Protein AF-A0A968VZD2-F1 (afdb_monomer_lite)

Foldseek 3Di:
DPPVVVVVVVVVVVVVVVVVPPAQKDKDKDAADQDKDADDPAFFDPPFKFKDWPRHTDPQWDADRLRNIIGGHPVRGRTMMMMMTGGDPDHPPDDDDDPDPPPPPPPDDD

Radius of gyration: 23.44 Å; chains: 1; bounding box: 66×27×69 Å

Sequence (110 aa):
MNRFFLGLIILGIGYSLQAQNINNYVEKHFTASADSVALDSLSIVPGSEIVMVDGVITNAYIIDYKNAKITMDSTLSGKTIYIAYRAYTIDIQKAYYHGGRARKGIFNRA

Secondary structure (DSSP, 8-state):
-HHHHHHHHHHHHHHHTSGGGG--EEEEEEEPPSSPEE--SSPBPTT--EEEETTEE---EEEETTTTEEEE-GGGTTSEEEEEEEBPSS-TTS----------------

Structure (mmCIF, N/CA/C/O backbone):
data_AF-A0A968VZD2-F1
#
_entry.id   AF-A0A968VZD2-F1
#
loop_
_atom_site.group_PDB
_atom_site.id
_atom_site.type_symbol
_atom_site.label_atom_id
_atom_site.label_alt_id
_atom_site.label_comp_id
_atom_site.label_asym_id
_atom_site.label_entity_id
_atom_site.label_seq_id
_atom_site.pdbx_PDB_ins_code
_atom_site.Cartn_x
_atom_site.Cartn_y
_atom_site.Cartn_z
_atom_site.occupancy
_atom_site.B_iso_or_equiv
_atom_site.auth_seq_id
_atom_site.auth_comp_id
_atom_site.auth_asym_id
_atom_site.auth_atom_id
_atom_site.pdbx_PDB_model_num
ATOM 1 N N . MET A 1 1 ? 50.010 14.726 7.855 1.00 59.22 1 MET A N 1
ATOM 2 C CA . MET A 1 1 ? 49.200 13.518 7.580 1.00 59.22 1 MET A CA 1
ATOM 3 C C . MET A 1 1 ? 47.678 13.757 7.608 1.00 59.22 1 MET A C 1
ATOM 5 O O . MET A 1 1 ? 46.966 12.994 6.981 1.00 59.22 1 MET A O 1
ATOM 9 N N . ASN A 1 2 ? 47.154 14.839 8.213 1.00 66.50 2 ASN A N 1
ATOM 10 C CA . ASN A 1 2 ? 45.694 15.035 8.363 1.00 66.50 2 ASN A CA 1
ATOM 11 C C . ASN A 1 2 ? 44.932 15.561 7.129 1.00 66.50 2 ASN A C 1
ATOM 13 O O . ASN A 1 2 ? 43.738 15.319 7.007 1.00 66.50 2 ASN A O 1
ATOM 17 N N . ARG A 1 3 ? 45.579 16.281 6.202 1.00 72.38 3 ARG A N 1
ATOM 18 C CA . ARG A 1 3 ? 44.869 16.938 5.082 1.00 72.38 3 ARG A CA 1
ATOM 19 C C . ARG A 1 3 ? 44.485 15.984 3.947 1.00 72.38 3 ARG A C 1
ATOM 21 O O . ARG A 1 3 ? 43.471 16.190 3.296 1.00 72.38 3 ARG A O 1
ATOM 28 N N . PHE A 1 4 ? 45.265 14.921 3.754 1.00 77.50 4 PHE A N 1
ATOM 29 C CA . PHE A 1 4 ? 45.003 13.902 2.736 1.00 77.50 4 PHE A CA 1
ATOM 30 C C . PHE A 1 4 ? 43.825 13.000 3.129 1.00 77.50 4 PHE A C 1
ATOM 32 O O . PHE A 1 4 ? 42.940 12.742 2.320 1.00 77.50 4 PHE A O 1
ATOM 39 N N . PHE A 1 5 ? 43.757 12.610 4.408 1.00 78.50 5 PHE A N 1
ATOM 40 C CA . PHE A 1 5 ? 42.628 11.857 4.958 1.00 78.50 5 PHE A CA 1
ATOM 41 C C . PH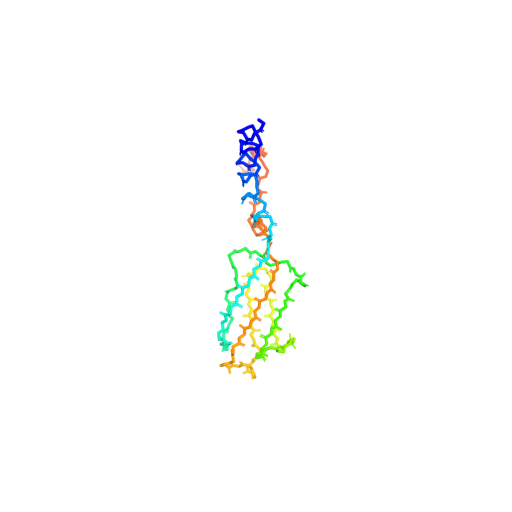E A 1 5 ? 41.309 12.632 4.882 1.00 78.50 5 PHE A C 1
ATOM 43 O O . PHE A 1 5 ? 40.287 12.052 4.530 1.00 78.50 5 PHE A O 1
ATOM 50 N N . LEU A 1 6 ? 41.329 13.947 5.131 1.00 78.75 6 LEU A N 1
ATOM 51 C CA . LEU A 1 6 ? 40.142 14.796 4.974 1.00 78.75 6 LEU A CA 1
ATOM 52 C C . LEU A 1 6 ? 39.626 14.814 3.527 1.00 78.75 6 LEU A C 1
ATOM 54 O O . LEU A 1 6 ? 38.420 14.718 3.316 1.00 78.75 6 LEU A O 1
ATOM 58 N N . GLY A 1 7 ? 40.519 14.866 2.534 1.00 81.38 7 GLY A N 1
ATOM 59 C CA . GLY A 1 7 ? 40.130 14.786 1.121 1.00 81.38 7 GLY A CA 1
ATOM 60 C C . GLY A 1 7 ? 39.478 13.449 0.756 1.00 81.38 7 GLY A C 1
ATOM 61 O O . GLY A 1 7 ? 38.483 13.421 0.037 1.00 81.38 7 GLY A O 1
ATOM 62 N N . LEU A 1 8 ? 39.990 12.348 1.310 1.00 80.62 8 LEU A N 1
ATOM 63 C CA . LEU A 1 8 ? 39.475 10.995 1.076 1.00 80.62 8 LEU A CA 1
ATOM 64 C C . LEU A 1 8 ? 38.081 10.793 1.698 1.00 80.62 8 LEU A C 1
ATOM 66 O O . LEU A 1 8 ? 37.206 10.190 1.079 1.00 80.62 8 LEU A O 1
ATOM 70 N N . ILE A 1 9 ? 37.847 11.370 2.881 1.00 81.75 9 ILE A N 1
ATOM 71 C CA . ILE A 1 9 ? 36.536 11.363 3.547 1.00 81.75 9 ILE A CA 1
ATOM 72 C C . ILE A 1 9 ? 35.508 12.167 2.739 1.00 81.75 9 ILE A C 1
ATOM 74 O O . ILE A 1 9 ? 34.400 11.686 2.511 1.00 81.75 9 ILE A O 1
ATOM 78 N N . ILE A 1 10 ? 35.873 13.358 2.253 1.00 81.44 10 ILE A N 1
ATOM 79 C CA . ILE A 1 10 ? 34.972 14.203 1.450 1.00 81.44 10 ILE A CA 1
ATOM 80 C C . ILE A 1 10 ? 34.599 13.513 0.129 1.00 81.44 10 ILE A C 1
ATOM 82 O O . ILE A 1 10 ? 33.438 13.554 -0.277 1.00 81.44 10 ILE A O 1
ATOM 86 N N . LEU A 1 11 ? 35.550 12.824 -0.512 1.00 78.75 11 LEU A N 1
ATOM 87 C CA . LEU A 1 11 ? 35.293 12.065 -1.737 1.00 78.75 11 LEU A CA 1
ATOM 88 C C . LEU A 1 11 ? 34.335 10.884 -1.493 1.00 78.75 11 LEU A C 1
ATOM 90 O O . LEU A 1 11 ? 33.446 10.637 -2.304 1.00 78.75 11 LEU A O 1
ATOM 94 N N . GLY A 1 12 ? 34.481 10.180 -0.365 1.00 75.19 12 GLY A N 1
ATOM 95 C CA . GLY A 1 12 ? 33.625 9.046 -0.002 1.00 75.19 12 GLY A CA 1
ATOM 96 C C . GLY A 1 12 ? 32.165 9.430 0.263 1.00 75.19 12 GLY A C 1
ATOM 97 O O . GLY A 1 12 ? 31.262 8.686 -0.112 1.00 75.19 12 GLY A O 1
ATOM 98 N N . ILE A 1 13 ? 31.913 10.611 0.839 1.00 77.31 13 ILE A N 1
ATOM 99 C CA . ILE A 1 13 ? 30.552 11.086 1.154 1.00 77.31 13 ILE A CA 1
ATOM 100 C C . ILE A 1 13 ? 29.712 11.308 -0.119 1.00 77.31 13 ILE A C 1
ATOM 102 O O . ILE A 1 13 ? 28.510 11.049 -0.107 1.00 77.31 13 ILE A O 1
ATOM 106 N N . GLY A 1 14 ? 30.329 11.725 -1.231 1.00 71.06 14 GLY A N 1
ATOM 107 C CA . GLY A 1 14 ? 29.620 11.971 -2.494 1.00 71.06 14 GLY A CA 1
ATOM 108 C C . GLY A 1 14 ? 29.019 10.712 -3.137 1.00 71.06 14 GLY A C 1
ATOM 109 O O . GLY A 1 14 ? 27.948 10.786 -3.739 1.00 71.06 14 GLY A O 1
ATOM 110 N N . TYR A 1 15 ? 29.657 9.547 -2.971 1.00 68.06 15 TYR A N 1
ATOM 111 C CA . TYR A 1 15 ? 29.169 8.276 -3.530 1.00 68.06 15 TYR A CA 1
ATOM 112 C C . TYR A 1 15 ? 27.999 7.683 -2.733 1.00 68.06 15 TYR A C 1
ATOM 114 O O . TYR A 1 15 ? 27.119 7.042 -3.309 1.00 68.06 15 TYR A O 1
ATOM 122 N N . SER A 1 16 ? 27.936 7.940 -1.426 1.00 64.38 16 SER A N 1
ATOM 123 C CA . SER A 1 16 ? 26.888 7.419 -0.538 1.00 64.38 16 SER A CA 1
ATOM 124 C C . SER A 1 16 ? 25.494 7.989 -0.832 1.00 64.38 16 SER A C 1
ATOM 126 O O . SER A 1 16 ? 24.491 7.367 -0.489 1.00 64.38 16 SER A O 1
ATOM 128 N N . LEU A 1 17 ? 25.407 9.159 -1.477 1.00 61.78 17 LEU A N 1
ATOM 129 C CA . LEU A 1 17 ? 24.131 9.833 -1.756 1.00 61.78 17 LEU A CA 1
ATOM 130 C C . LEU A 1 17 ? 23.302 9.128 -2.843 1.00 61.78 17 LEU A C 1
ATOM 132 O O . LEU A 1 17 ? 22.078 9.203 -2.820 1.00 61.78 17 LEU A O 1
ATOM 136 N N . GLN A 1 18 ? 23.944 8.407 -3.766 1.00 64.94 18 GLN A N 1
ATOM 137 C CA . GLN A 1 18 ? 23.261 7.733 -4.881 1.00 64.94 18 GLN A CA 1
ATOM 138 C C . GLN A 1 18 ? 22.679 6.360 -4.495 1.00 64.94 18 GLN A C 1
ATOM 140 O O . GLN A 1 18 ? 21.785 5.855 -5.170 1.00 64.94 18 GLN A O 1
ATOM 145 N N . ALA A 1 19 ? 23.133 5.758 -3.390 1.00 60.56 19 ALA A N 1
ATOM 146 C CA . ALA A 1 19 ? 22.678 4.435 -2.951 1.00 60.56 19 ALA A CA 1
ATOM 147 C C . ALA A 1 19 ? 21.244 4.429 -2.383 1.00 60.56 19 ALA A C 1
ATOM 149 O O . ALA A 1 19 ? 20.603 3.379 -2.349 1.00 60.56 19 ALA A O 1
ATOM 150 N N . GLN A 1 20 ? 20.712 5.586 -1.970 1.00 59.47 20 GLN A N 1
ATOM 151 C CA . GLN A 1 20 ? 19.359 5.684 -1.403 1.00 59.47 20 GLN A CA 1
ATOM 152 C C . GLN A 1 20 ? 18.247 5.495 -2.450 1.00 59.47 20 GLN A C 1
ATOM 154 O O . GLN A 1 20 ? 17.107 5.228 -2.088 1.00 59.47 20 GLN A O 1
ATOM 159 N N . ASN A 1 21 ? 18.573 5.579 -3.744 1.00 58.47 21 ASN A N 1
ATOM 160 C CA . ASN A 1 21 ? 17.593 5.576 -4.835 1.00 58.47 21 ASN A CA 1
ATOM 161 C C . ASN A 1 21 ? 17.326 4.179 -5.440 1.00 58.47 21 ASN A C 1
ATOM 163 O O . ASN A 1 21 ? 16.665 4.060 -6.464 1.00 58.47 21 ASN A O 1
ATOM 167 N N . ILE A 1 22 ? 17.872 3.115 -4.836 1.00 64.62 22 ILE A N 1
ATOM 168 C CA . ILE A 1 22 ? 17.691 1.717 -5.285 1.00 64.62 22 ILE A CA 1
ATOM 169 C C . ILE A 1 22 ? 16.546 1.030 -4.515 1.00 64.62 22 ILE A C 1
ATOM 171 O O . ILE A 1 22 ? 16.116 -0.073 -4.858 1.00 64.62 22 ILE A O 1
ATOM 175 N N . ASN A 1 23 ? 16.033 1.661 -3.455 1.00 71.00 23 ASN A N 1
ATOM 176 C CA . ASN A 1 23 ? 14.968 1.076 -2.657 1.00 71.00 23 ASN A CA 1
ATOM 177 C C . ASN A 1 23 ? 13.598 1.397 -3.264 1.00 71.00 23 ASN A C 1
ATOM 179 O O . ASN A 1 23 ? 13.065 2.482 -3.064 1.00 71.00 23 ASN A O 1
ATOM 183 N N . ASN A 1 24 ? 12.995 0.429 -3.952 1.00 83.88 24 ASN A N 1
ATOM 184 C CA . ASN A 1 24 ? 11.642 0.555 -4.505 1.00 83.88 24 ASN A CA 1
ATOM 185 C C . ASN A 1 24 ? 10.532 0.426 -3.444 1.00 83.88 24 ASN A C 1
ATOM 187 O O . ASN A 1 24 ? 9.433 -0.039 -3.745 1.00 83.88 24 ASN A O 1
ATOM 191 N N . TYR A 1 25 ? 10.837 0.738 -2.192 1.00 89.06 25 TYR A N 1
ATOM 192 C CA . TYR A 1 25 ? 9.911 0.632 -1.080 1.00 89.06 25 TYR A CA 1
ATOM 193 C C . TYR A 1 25 ? 9.151 1.944 -0.914 1.00 89.06 25 TYR A C 1
ATOM 195 O O . TYR A 1 25 ? 9.752 3.018 -0.875 1.00 89.06 25 TYR A O 1
ATOM 203 N N . VAL A 1 26 ? 7.830 1.841 -0.828 1.00 89.94 26 VAL A N 1
ATOM 204 C CA . VAL A 1 26 ? 6.914 2.975 -0.744 1.00 89.94 26 VAL A CA 1
ATOM 205 C C . VAL A 1 26 ? 6.037 2.806 0.486 1.00 89.94 26 VAL A C 1
ATOM 207 O O . VAL A 1 26 ? 5.517 1.721 0.734 1.00 89.94 26 VAL A O 1
ATOM 210 N N . GLU A 1 27 ? 5.844 3.895 1.225 1.00 92.19 27 GLU A N 1
ATOM 211 C CA . GLU A 1 27 ? 4.946 3.963 2.376 1.00 92.19 27 GLU A CA 1
ATOM 212 C C . GLU A 1 27 ? 3.897 5.045 2.156 1.00 92.19 27 GLU A C 1
ATOM 214 O O . GLU A 1 27 ? 4.204 6.137 1.666 1.00 92.19 27 GLU A O 1
ATOM 219 N N . L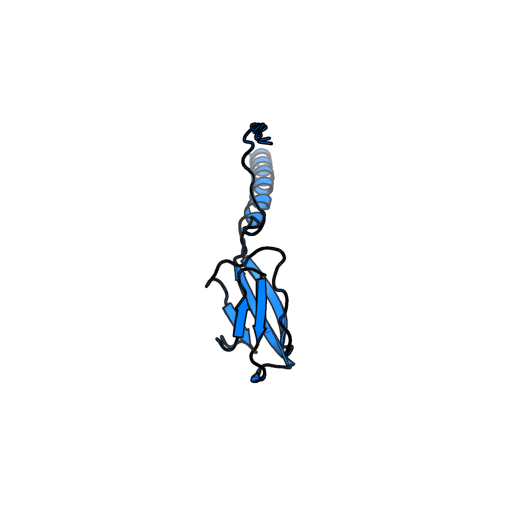YS A 1 28 ? 2.649 4.749 2.526 1.00 91.69 28 LYS A N 1
ATOM 220 C CA . LYS A 1 28 ? 1.536 5.693 2.448 1.00 91.69 28 LYS A CA 1
ATOM 221 C C . LYS A 1 28 ? 0.626 5.573 3.656 1.00 91.69 28 LYS A C 1
ATOM 223 O O . LYS A 1 28 ? 0.389 4.490 4.183 1.00 91.69 28 LYS A O 1
ATOM 228 N N . HIS A 1 29 ? 0.070 6.716 4.034 1.00 93.25 29 HIS A N 1
ATOM 229 C CA . HIS A 1 29 ? -0.954 6.825 5.058 1.00 93.25 29 HIS A CA 1
ATOM 230 C C . HIS A 1 29 ? -2.166 7.524 4.457 1.00 93.25 29 HIS A C 1
ATOM 232 O O . HIS A 1 29 ? -2.027 8.585 3.845 1.00 93.25 29 HIS A O 1
ATOM 238 N N . PHE A 1 30 ? -3.346 6.938 4.616 1.00 92.06 30 PHE A N 1
ATOM 239 C CA . PHE A 1 30 ? -4.592 7.540 4.153 1.00 92.06 30 PHE A CA 1
ATOM 240 C C . PHE A 1 30 ? -5.766 7.083 5.014 1.00 92.06 30 PHE A C 1
ATOM 242 O O . PHE A 1 30 ? -5.711 6.050 5.676 1.00 92.06 30 PHE A O 1
ATOM 249 N N . THR A 1 31 ? -6.845 7.857 5.012 1.00 92.25 31 THR A N 1
ATOM 250 C CA . THR A 1 31 ? -8.095 7.455 5.659 1.00 92.25 31 THR A CA 1
ATOM 251 C C . THR A 1 31 ? -8.872 6.541 4.721 1.00 92.25 31 THR A C 1
ATOM 253 O O . THR A 1 31 ? -9.068 6.881 3.553 1.00 92.25 31 THR A O 1
ATOM 256 N N . ALA A 1 32 ? -9.316 5.387 5.217 1.00 88.56 32 ALA A N 1
ATOM 257 C CA . ALA A 1 32 ? -10.131 4.462 4.442 1.00 88.56 32 ALA A CA 1
ATOM 258 C C . ALA A 1 32 ? -11.428 5.136 3.981 1.00 88.56 32 ALA A C 1
ATOM 260 O O . ALA A 1 32 ? -12.220 5.612 4.799 1.00 88.56 32 ALA A O 1
ATOM 261 N N . SER A 1 33 ? -11.632 5.131 2.667 1.00 84.06 33 SER A N 1
ATOM 262 C CA . SER A 1 33 ? -12.891 5.473 2.012 1.00 84.06 33 SER A CA 1
ATOM 263 C C . SER A 1 33 ? -13.587 4.193 1.545 1.00 84.06 33 SER A C 1
ATOM 265 O O . SER A 1 33 ? -12.945 3.149 1.416 1.00 84.06 33 SER A O 1
ATOM 267 N N . ALA A 1 34 ? -14.888 4.277 1.267 1.00 75.75 34 ALA A N 1
ATOM 268 C CA . ALA A 1 34 ? -15.626 3.202 0.602 1.00 75.75 34 ALA A CA 1
ATOM 269 C C . ALA A 1 34 ? -15.152 2.984 -0.850 1.00 75.75 34 ALA A C 1
ATOM 271 O O . ALA A 1 34 ? -15.309 1.895 -1.398 1.00 75.75 34 ALA A O 1
ATOM 272 N N . ASP A 1 35 ? -14.551 4.010 -1.456 1.00 86.12 35 ASP A N 1
ATOM 273 C CA . ASP A 1 35 ? -14.021 3.955 -2.813 1.00 86.12 35 ASP A CA 1
ATOM 274 C C . ASP A 1 35 ? -12.577 3.443 -2.864 1.00 86.12 35 ASP A C 1
ATOM 276 O O . ASP A 1 35 ? -11.808 3.533 -1.903 1.00 86.12 35 ASP A O 1
ATOM 280 N N . SER A 1 36 ? -12.177 2.965 -4.043 1.00 86.50 36 SER A N 1
ATOM 281 C CA . SER A 1 36 ? -10.794 2.571 -4.302 1.00 86.50 36 SER A CA 1
ATOM 282 C C . SER A 1 36 ? -9.848 3.775 -4.247 1.00 86.50 36 SER A C 1
ATOM 284 O O . SER A 1 36 ? -10.085 4.784 -4.920 1.00 86.50 36 SER A O 1
ATOM 286 N N . VAL A 1 37 ? -8.729 3.638 -3.545 1.00 90.19 37 VAL A N 1
ATOM 287 C CA . VAL A 1 37 ? -7.665 4.643 -3.457 1.00 90.19 37 VAL A CA 1
ATOM 288 C C . VAL A 1 37 ? -6.522 4.262 -4.396 1.00 90.19 37 VAL A C 1
ATOM 290 O O . VAL A 1 37 ? -6.080 3.113 -4.419 1.00 90.19 37 VAL A O 1
ATOM 293 N N . ALA A 1 38 ? -6.032 5.226 -5.179 1.00 90.06 38 ALA A N 1
ATOM 294 C CA . ALA A 1 38 ? -4.840 5.040 -6.002 1.00 90.06 38 ALA A CA 1
ATOM 295 C C . ALA A 1 38 ? -3.583 5.070 -5.120 1.00 90.06 38 ALA A C 1
ATOM 297 O O . ALA A 1 38 ? -3.297 6.071 -4.460 1.00 90.06 38 ALA A O 1
ATOM 298 N N . LEU A 1 39 ? -2.841 3.967 -5.118 1.00 87.56 39 LEU A N 1
ATOM 299 C CA . LEU A 1 39 ? -1.607 3.815 -4.364 1.00 87.56 39 LEU A CA 1
ATOM 300 C C . LEU A 1 39 ? -0.417 4.364 -5.129 1.00 87.56 39 LEU A C 1
ATOM 302 O O . LEU A 1 39 ? 0.378 5.061 -4.529 1.00 87.56 39 LEU A O 1
ATOM 306 N N . ASP A 1 40 ? -0.282 4.129 -6.428 1.00 81.56 40 ASP A N 1
ATOM 307 C CA . ASP A 1 40 ? 0.899 4.579 -7.169 1.00 81.56 40 ASP A CA 1
ATOM 308 C C . ASP A 1 40 ? 0.575 4.912 -8.630 1.00 81.56 40 ASP A C 1
ATOM 310 O O . ASP A 1 40 ? -0.508 4.623 -9.135 1.00 81.56 40 ASP A O 1
ATOM 314 N N . SER A 1 41 ? 1.535 5.548 -9.295 1.00 70.38 41 SER 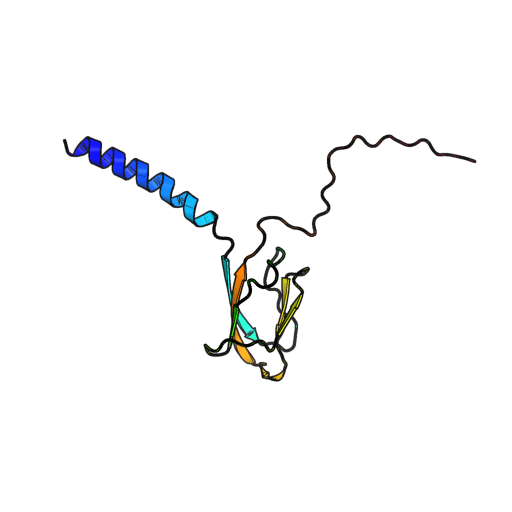A N 1
ATOM 315 C CA . SER A 1 41 ? 1.568 5.753 -10.742 1.00 70.38 41 SER A CA 1
ATOM 316 C C . SER A 1 41 ? 2.055 4.516 -11.504 1.00 70.38 41 SER A C 1
ATOM 318 O O . SER A 1 41 ? 1.675 4.320 -12.656 1.00 70.38 41 SER A O 1
ATOM 320 N N . LEU A 1 42 ? 2.886 3.689 -10.865 1.00 78.12 42 LEU A N 1
ATOM 321 C CA . LEU A 1 42 ? 3.447 2.461 -11.425 1.00 78.12 42 LEU A CA 1
ATOM 322 C C . LEU A 1 42 ? 2.794 1.232 -10.790 1.00 78.12 42 LEU A C 1
ATOM 324 O O . LEU A 1 42 ? 2.187 1.306 -9.728 1.00 78.12 42 LEU A O 1
ATOM 328 N N . SER A 1 43 ? 2.919 0.073 -11.432 1.00 82.00 43 SER A N 1
ATOM 329 C CA . SER A 1 43 ? 2.377 -1.167 -10.875 1.00 82.00 43 SER A CA 1
ATOM 330 C C . SER A 1 43 ? 3.075 -1.565 -9.567 1.00 82.00 43 SER A C 1
ATOM 332 O O . SER A 1 43 ? 4.273 -1.335 -9.370 1.00 82.00 43 SER A O 1
ATOM 334 N N . ILE A 1 44 ? 2.313 -2.221 -8.694 1.00 87.81 44 ILE A N 1
ATOM 335 C CA . ILE A 1 44 ? 2.784 -2.757 -7.411 1.00 87.81 44 ILE A CA 1
ATOM 336 C C . ILE A 1 44 ? 3.313 -4.177 -7.625 1.00 87.81 44 ILE A C 1
ATOM 338 O O . ILE A 1 44 ? 2.717 -4.946 -8.381 1.00 87.81 44 ILE A O 1
ATOM 342 N N . VAL A 1 45 ? 4.407 -4.540 -6.951 1.00 89.06 45 VAL A N 1
ATOM 343 C CA . VAL A 1 45 ? 4.901 -5.923 -6.899 1.00 89.06 45 VAL A CA 1
ATOM 344 C C . VAL A 1 45 ? 3.905 -6.767 -6.094 1.00 89.06 45 VAL A C 1
ATOM 346 O O . VAL A 1 45 ? 3.746 -6.504 -4.899 1.00 89.06 45 VAL A O 1
ATOM 349 N N . PRO A 1 46 ? 3.244 -7.773 -6.698 1.00 89.44 46 PRO A N 1
ATOM 350 C CA . PRO A 1 46 ? 2.220 -8.542 -5.998 1.00 89.44 46 PRO A CA 1
ATOM 351 C C . PRO A 1 46 ? 2.757 -9.282 -4.770 1.00 89.44 46 PRO A C 1
ATOM 353 O O . PRO A 1 46 ? 3.808 -9.923 -4.853 1.00 89.44 46 PRO A O 1
ATOM 356 N N . GLY A 1 47 ? 2.032 -9.211 -3.651 1.00 90.25 47 GLY A N 1
ATOM 357 C CA . GLY A 1 47 ? 2.393 -9.871 -2.393 1.00 90.25 47 GLY A CA 1
ATOM 358 C C . GLY A 1 47 ? 3.511 -9.176 -1.610 1.00 90.25 47 GLY A C 1
ATOM 359 O O . GLY A 1 47 ? 4.058 -9.762 -0.678 1.00 90.25 47 GLY A O 1
ATOM 360 N N . SER A 1 48 ? 3.899 -7.961 -2.003 1.00 92.50 48 SER A N 1
ATOM 361 C CA . SER A 1 48 ? 4.888 -7.157 -1.269 1.00 92.50 48 SER A CA 1
ATOM 362 C C . SER A 1 48 ? 4.256 -6.193 -0.267 1.00 92.50 48 SER A C 1
ATOM 364 O O . SER A 1 48 ? 4.971 -5.567 0.516 1.00 92.50 48 SER A O 1
ATOM 366 N N . GLU A 1 49 ? 2.939 -6.040 -0.331 1.00 93.62 49 GLU A N 1
ATOM 367 C CA . GLU A 1 49 ? 2.167 -5.139 0.496 1.00 93.62 49 GLU A CA 1
ATOM 368 C C . GLU A 1 49 ? 2.080 -5.600 1.955 1.00 93.62 49 GLU A C 1
ATOM 370 O O . GLU A 1 49 ? 1.933 -6.778 2.276 1.00 93.62 49 GLU A O 1
ATOM 375 N N . ILE A 1 50 ? 2.117 -4.626 2.853 1.00 94.88 50 ILE A N 1
ATOM 376 C CA . ILE A 1 50 ? 1.800 -4.771 4.264 1.00 94.88 50 ILE A CA 1
ATOM 377 C C . ILE A 1 50 ? 0.790 -3.676 4.570 1.00 94.88 50 ILE A C 1
ATOM 379 O O . ILE A 1 50 ? 1.118 -2.491 4.511 1.00 94.88 50 ILE A O 1
ATOM 383 N N . VAL A 1 51 ? -0.441 -4.074 4.881 1.00 95.06 51 VAL A N 1
ATOM 384 C CA . VAL A 1 51 ? -1.528 -3.154 5.228 1.00 95.06 51 VAL A CA 1
ATOM 385 C C . VAL A 1 51 ? -1.782 -3.244 6.724 1.00 95.06 51 VAL A C 1
ATOM 387 O O . VAL A 1 51 ? -2.038 -4.324 7.260 1.00 95.06 51 VAL A O 1
ATOM 390 N N . MET A 1 52 ? -1.722 -2.103 7.401 1.00 96.12 52 MET A N 1
ATOM 391 C CA . MET A 1 52 ? -1.995 -1.972 8.825 1.00 96.12 52 MET A CA 1
ATOM 392 C C . MET A 1 52 ? -3.111 -0.965 9.073 1.00 96.12 52 MET A C 1
ATOM 394 O O . MET A 1 52 ? -3.195 0.073 8.419 1.00 96.12 52 MET A O 1
ATOM 398 N N . VAL A 1 53 ? -3.948 -1.262 10.059 1.00 94.44 53 VAL A N 1
ATOM 399 C CA . VAL A 1 53 ? -5.007 -0.372 10.541 1.00 94.44 53 VAL A CA 1
ATOM 400 C C . VAL A 1 53 ? -4.838 -0.231 12.032 1.00 94.44 53 VAL A C 1
ATOM 402 O O . VAL A 1 53 ? -4.788 -1.237 12.737 1.00 94.44 53 VAL A O 1
ATOM 405 N N . ASP A 1 54 ? -4.692 1.005 12.501 1.00 89.25 54 ASP A N 1
ATOM 406 C CA . ASP A 1 54 ? -4.460 1.300 13.920 1.00 89.25 54 ASP A CA 1
ATOM 407 C C . ASP A 1 54 ? -3.288 0.481 14.520 1.00 89.25 54 ASP A C 1
ATOM 409 O O . ASP A 1 54 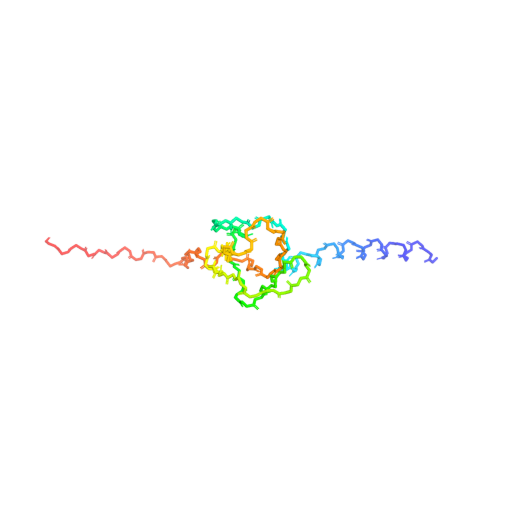? -3.312 0.069 15.677 1.00 89.25 54 ASP A O 1
ATOM 413 N N . GLY A 1 55 ? -2.257 0.210 13.707 1.00 90.00 55 GLY A N 1
ATOM 414 C CA . GLY A 1 55 ? -1.065 -0.556 14.097 1.00 90.00 55 GLY A CA 1
ATOM 415 C C . GLY A 1 55 ? -1.193 -2.083 14.007 1.00 90.00 55 GLY A C 1
ATOM 416 O O . GLY A 1 55 ? -0.242 -2.784 14.346 1.00 90.00 55 GLY A O 1
ATOM 417 N N . VAL A 1 56 ? -2.325 -2.613 13.535 1.00 92.81 56 VAL A N 1
ATOM 418 C CA . VAL A 1 56 ? -2.558 -4.059 13.390 1.00 92.81 56 VAL A CA 1
ATOM 419 C C . VAL A 1 56 ? -2.579 -4.452 11.916 1.00 92.81 56 VAL A C 1
ATOM 421 O O . VAL A 1 56 ? -3.292 -3.841 11.123 1.00 92.81 56 VAL A O 1
ATOM 424 N N . ILE A 1 57 ? -1.822 -5.492 11.548 1.00 94.75 57 ILE A N 1
ATOM 425 C CA . ILE A 1 57 ? -1.837 -6.054 10.189 1.00 94.75 57 ILE A CA 1
ATOM 426 C C . ILE A 1 57 ? -3.226 -6.619 9.887 1.00 94.75 57 ILE A C 1
ATOM 428 O O . ILE A 1 57 ? -3.774 -7.399 10.668 1.00 94.75 57 ILE A O 1
ATOM 432 N N . THR A 1 58 ? -3.784 -6.243 8.741 1.00 93.19 58 THR A N 1
ATOM 433 C CA . THR A 1 58 ? -5.094 -6.707 8.276 1.00 93.19 58 THR A CA 1
ATOM 434 C C . THR A 1 58 ? -4.984 -7.336 6.897 1.00 93.19 58 THR A C 1
ATOM 436 O O . THR A 1 58 ? -4.096 -6.978 6.136 1.00 93.19 58 THR A O 1
ATOM 439 N N . ASN A 1 59 ? -5.931 -8.213 6.563 1.00 93.44 59 ASN A N 1
ATOM 440 C CA . ASN A 1 59 ? -6.154 -8.733 5.208 1.00 93.44 59 ASN A CA 1
ATOM 441 C C . ASN A 1 59 ? -7.522 -8.301 4.645 1.00 93.44 59 ASN A C 1
ATOM 443 O O . ASN A 1 59 ? -7.967 -8.819 3.626 1.00 93.44 59 ASN A O 1
ATOM 447 N N . ALA A 1 60 ? -8.220 -7.383 5.323 1.00 93.69 60 ALA A N 1
ATOM 448 C CA . ALA A 1 60 ? -9.546 -6.903 4.932 1.00 93.69 60 ALA A CA 1
ATOM 449 C C . ALA A 1 60 ? -9.448 -5.802 3.858 1.00 93.69 60 ALA A C 1
ATOM 451 O O . ALA A 1 60 ? -9.820 -4.645 4.072 1.00 93.69 60 ALA A O 1
ATOM 452 N N . TYR A 1 61 ? -8.878 -6.161 2.710 1.00 93.50 61 TYR A N 1
ATOM 453 C CA . TYR A 1 61 ? -8.699 -5.284 1.560 1.00 93.50 61 TYR A CA 1
ATOM 454 C C . TYR A 1 61 ? -8.611 -6.095 0.262 1.00 93.50 61 TYR A C 1
ATOM 456 O O . TYR A 1 61 ? -8.350 -7.297 0.266 1.00 93.50 61 TYR A O 1
ATOM 464 N N . ILE A 1 62 ? -8.793 -5.414 -0.865 1.00 93.81 62 ILE A N 1
ATOM 465 C CA . ILE A 1 62 ? -8.575 -5.952 -2.209 1.00 93.81 62 ILE A CA 1
ATOM 466 C C . ILE A 1 62 ? -7.648 -4.994 -2.955 1.00 93.81 62 ILE A C 1
ATOM 468 O O . ILE A 1 62 ? -7.901 -3.789 -2.986 1.00 93.81 62 ILE A O 1
ATOM 472 N N . ILE A 1 63 ? -6.588 -5.521 -3.573 1.00 92.25 63 ILE A N 1
ATOM 473 C CA . ILE A 1 63 ? -5.658 -4.740 -4.399 1.00 92.25 63 ILE A CA 1
ATOM 474 C C . ILE A 1 63 ? -5.794 -5.128 -5.870 1.00 92.25 63 ILE A C 1
ATOM 476 O O . ILE A 1 63 ? -5.700 -6.295 -6.246 1.00 92.25 63 ILE A O 1
ATOM 480 N N . ASP A 1 64 ? -5.953 -4.112 -6.711 1.00 90.50 64 ASP A N 1
ATOM 481 C CA . ASP A 1 64 ? -5.738 -4.183 -8.148 1.00 90.50 64 ASP A CA 1
ATOM 482 C C . ASP A 1 64 ? -4.280 -3.800 -8.436 1.00 90.50 64 ASP A C 1
ATOM 484 O O . ASP A 1 64 ? -3.936 -2.623 -8.573 1.00 90.50 64 ASP A O 1
ATOM 488 N N . TYR A 1 65 ? -3.410 -4.810 -8.515 1.00 88.06 65 TYR A N 1
ATOM 489 C CA . TYR A 1 65 ? -1.974 -4.627 -8.767 1.00 88.06 65 TYR A CA 1
ATOM 490 C C . TYR A 1 65 ? -1.685 -3.984 -10.116 1.00 88.06 65 TYR A C 1
ATOM 492 O O . TYR A 1 65 ? -0.697 -3.259 -10.261 1.00 88.06 65 TYR A O 1
ATOM 500 N N . LYS A 1 66 ? -2.548 -4.251 -11.103 1.00 81.25 66 LYS A N 1
ATOM 501 C CA . LYS A 1 66 ? -2.400 -3.718 -12.450 1.00 81.25 66 LYS A CA 1
ATOM 502 C C . LYS A 1 66 ? -2.522 -2.202 -12.378 1.00 81.25 66 LYS A C 1
ATOM 504 O O . LYS A 1 66 ? -1.590 -1.509 -12.781 1.00 81.25 66 LYS A O 1
ATOM 509 N N . ASN A 1 67 ? -3.617 -1.703 -11.813 1.00 85.62 67 ASN A N 1
ATOM 510 C CA . ASN A 1 67 ? -3.896 -0.268 -11.734 1.00 85.62 67 ASN A CA 1
ATOM 511 C C . ASN A 1 67 ? -3.349 0.413 -10.469 1.00 85.62 67 ASN A C 1
ATOM 513 O O . ASN A 1 67 ? -3.637 1.589 -10.263 1.00 85.62 67 ASN A O 1
ATOM 517 N N . ALA A 1 68 ? -2.603 -0.316 -9.629 1.00 89.12 68 ALA A N 1
ATOM 518 C CA . ALA A 1 68 ? -2.089 0.142 -8.340 1.00 89.12 68 ALA A CA 1
ATOM 519 C C . ALA A 1 68 ? -3.177 0.794 -7.470 1.00 89.12 68 ALA A C 1
ATOM 521 O O . ALA A 1 68 ? -2.997 1.889 -6.938 1.00 89.12 68 ALA A O 1
ATOM 522 N N . LYS A 1 69 ? -4.335 0.136 -7.347 1.00 91.44 69 LYS A N 1
ATOM 523 C CA . LYS A 1 69 ? -5.460 0.608 -6.526 1.00 91.44 69 LYS A CA 1
ATOM 524 C C . LYS A 1 69 ? -5.736 -0.350 -5.383 1.00 91.44 69 LYS A C 1
ATOM 526 O O . LYS A 1 69 ? -5.671 -1.560 -5.569 1.00 91.44 69 LYS A O 1
ATOM 531 N N . ILE A 1 70 ? -6.113 0.190 -4.231 1.00 93.19 70 ILE A N 1
ATOM 532 C CA . ILE A 1 70 ? -6.590 -0.584 -3.085 1.00 93.19 70 ILE A CA 1
ATOM 533 C C . ILE A 1 70 ? -8.021 -0.197 -2.752 1.00 93.19 70 ILE A C 1
ATOM 535 O O . ILE A 1 70 ? -8.378 0.977 -2.775 1.00 93.19 70 ILE A O 1
ATOM 539 N N . THR A 1 71 ? -8.835 -1.191 -2.434 1.00 94.44 71 THR A N 1
ATOM 540 C CA . THR A 1 71 ? -10.181 -1.009 -1.894 1.00 94.44 71 THR A CA 1
ATOM 541 C C . THR A 1 71 ? -10.209 -1.656 -0.522 1.00 94.44 71 THR A C 1
ATOM 543 O O . THR A 1 71 ? -9.864 -2.830 -0.385 1.00 94.44 71 THR A O 1
ATOM 546 N N . MET A 1 72 ? -10.570 -0.884 0.497 1.00 94.25 72 MET A N 1
ATOM 547 C CA . MET A 1 72 ? -10.674 -1.387 1.864 1.00 94.25 72 MET A CA 1
ATOM 548 C C . MET A 1 72 ? -12.051 -2.004 2.084 1.00 94.25 72 MET A C 1
ATOM 550 O O . MET A 1 72 ? -13.028 -1.602 1.451 1.00 94.25 72 MET A O 1
ATOM 554 N N . ASP A 1 73 ? -12.144 -2.960 3.005 1.00 93.25 73 ASP A N 1
ATOM 555 C CA . ASP A 1 73 ? -13.449 -3.418 3.467 1.00 93.25 73 ASP A CA 1
ATOM 556 C C . ASP A 1 73 ? -14.242 -2.243 4.075 1.00 93.25 73 ASP A C 1
ATOM 558 O O . ASP A 1 73 ? -13.697 -1.415 4.811 1.00 93.25 73 ASP A O 1
ATOM 562 N N . SER A 1 74 ? -15.545 -2.191 3.794 1.00 89.44 74 SER A N 1
ATOM 563 C CA . SER A 1 74 ? -16.479 -1.198 4.340 1.00 89.44 74 SER A CA 1
ATOM 564 C C . SER A 1 74 ? -16.426 -1.063 5.870 1.00 89.44 74 SER A C 1
ATOM 566 O O . SER A 1 74 ? -16.621 0.030 6.403 1.00 89.44 74 SER A O 1
ATOM 568 N N . THR A 1 75 ? -16.102 -2.145 6.582 1.00 90.12 75 THR A N 1
ATOM 569 C CA . THR A 1 75 ? -15.949 -2.184 8.047 1.00 90.12 75 THR A CA 1
ATOM 570 C C . THR A 1 75 ? -14.777 -1.343 8.560 1.00 90.12 75 THR A C 1
ATOM 572 O O . THR A 1 75 ? -14.727 -1.005 9.745 1.00 90.12 75 THR A O 1
ATOM 575 N N . LEU A 1 76 ? -13.836 -0.983 7.683 1.00 89.62 76 LEU A N 1
ATOM 576 C CA . LEU A 1 76 ? -12.666 -0.168 8.000 1.00 89.62 76 LEU A CA 1
ATOM 577 C C . LEU A 1 76 ? -12.842 1.306 7.620 1.00 89.62 76 LEU A C 1
ATOM 579 O O . LEU A 1 76 ? -11.921 2.091 7.835 1.00 89.62 76 LEU A O 1
ATOM 583 N N . SER A 1 77 ? -14.001 1.697 7.082 1.00 90.75 77 SER A N 1
ATOM 584 C CA . SER A 1 77 ? -14.279 3.073 6.666 1.00 90.75 77 SER A CA 1
ATOM 585 C C . SER A 1 77 ? -14.028 4.077 7.796 1.00 90.75 77 SER A C 1
ATOM 587 O O . SER A 1 77 ? -14.472 3.889 8.930 1.00 90.75 77 SER A O 1
ATOM 589 N N . GLY A 1 78 ? -13.319 5.162 7.483 1.00 89.00 78 GLY A N 1
ATOM 590 C CA . GLY A 1 78 ? -12.963 6.211 8.442 1.00 89.00 78 GLY A CA 1
ATOM 591 C C . GLY A 1 78 ? -11.747 5.905 9.322 1.00 89.00 78 GLY A C 1
ATOM 592 O O . GLY A 1 78 ? -11.324 6.781 10.076 1.00 89.00 78 GLY A O 1
ATOM 593 N N . LYS A 1 79 ? -11.149 4.711 9.224 1.00 92.44 79 LYS A N 1
ATOM 594 C CA . LYS A 1 79 ? -9.911 4.379 9.946 1.00 92.44 79 LYS A CA 1
ATOM 595 C C . LYS A 1 79 ? -8.667 4.854 9.204 1.00 92.44 79 LYS A C 1
ATOM 597 O O . LYS A 1 79 ? -8.675 5.004 7.980 1.00 92.44 79 LYS A O 1
ATOM 602 N N . THR A 1 80 ? -7.580 5.056 9.944 1.00 93.19 80 THR A N 1
ATOM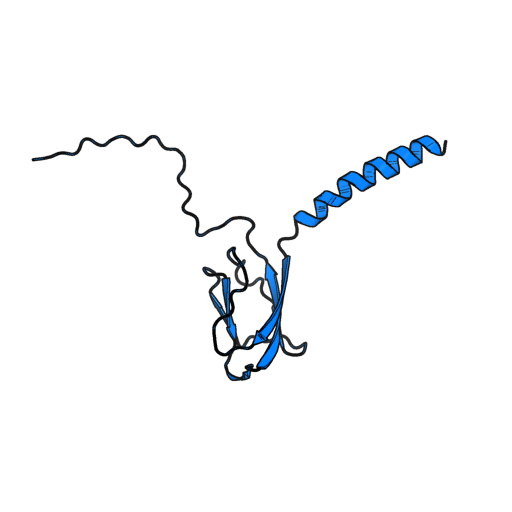 603 C CA . THR A 1 80 ? -6.275 5.381 9.360 1.00 93.19 80 THR A CA 1
ATOM 604 C C . THR A 1 80 ? -5.600 4.103 8.890 1.00 93.19 80 THR A C 1
ATOM 606 O O . THR A 1 80 ? -5.306 3.207 9.682 1.00 93.19 80 THR A O 1
ATOM 609 N N . ILE A 1 81 ? -5.346 4.039 7.590 1.00 94.94 81 ILE A N 1
ATOM 610 C CA . ILE A 1 81 ? -4.661 2.936 6.936 1.00 94.94 81 ILE A CA 1
ATOM 611 C C . ILE A 1 81 ? -3.213 3.336 6.733 1.00 94.94 81 ILE A C 1
ATOM 613 O O . ILE A 1 81 ? -2.914 4.390 6.166 1.00 94.94 81 ILE A O 1
ATOM 617 N N . TYR A 1 82 ? -2.322 2.471 7.184 1.00 95.56 82 TYR A N 1
ATOM 618 C CA . TYR A 1 82 ? -0.936 2.465 6.769 1.00 95.56 82 TYR A CA 1
ATOM 619 C C . TYR A 1 82 ? -0.743 1.355 5.752 1.00 95.56 82 TYR A C 1
ATOM 621 O O . TYR A 1 82 ? -1.175 0.222 5.966 1.00 95.56 82 TYR A O 1
ATOM 629 N N . ILE A 1 83 ? -0.066 1.671 4.660 1.00 94.56 83 ILE A N 1
ATOM 630 C CA . ILE A 1 83 ? 0.361 0.672 3.701 1.00 94.56 83 ILE A CA 1
ATOM 631 C C . ILE A 1 83 ? 1.823 0.884 3.351 1.00 94.56 83 ILE A C 1
ATOM 633 O O . ILE A 1 83 ? 2.260 2.000 3.072 1.00 94.56 83 ILE A O 1
ATOM 637 N N . ALA A 1 84 ? 2.552 -0.217 3.324 1.00 93.94 84 ALA A N 1
ATOM 638 C CA . ALA A 1 84 ? 3.889 -0.297 2.780 1.00 93.94 84 ALA A CA 1
ATOM 639 C C . ALA A 1 84 ? 3.902 -1.322 1.649 1.00 93.94 84 ALA A C 1
ATOM 641 O O . ALA A 1 84 ? 3.258 -2.358 1.772 1.00 93.94 84 ALA A O 1
ATOM 642 N N . TYR A 1 85 ? 4.595 -1.057 0.547 1.00 92.94 85 TYR A N 1
ATOM 643 C CA . TYR A 1 85 ? 4.689 -1.993 -0.578 1.00 92.94 85 TYR A CA 1
ATOM 644 C C . TYR A 1 85 ? 5.947 -1.741 -1.411 1.00 92.94 85 TYR A C 1
ATOM 646 O O . TYR A 1 85 ? 6.651 -0.746 -1.226 1.00 92.94 85 TYR A O 1
ATOM 654 N N . ARG A 1 86 ? 6.243 -2.650 -2.348 1.00 90.62 86 ARG A N 1
ATOM 655 C CA . ARG A 1 86 ? 7.287 -2.448 -3.359 1.00 90.62 86 ARG A CA 1
ATOM 656 C C . ARG A 1 86 ? 6.673 -2.080 -4.706 1.00 90.62 86 ARG A C 1
ATOM 658 O O . ARG A 1 86 ? 5.747 -2.745 -5.167 1.00 90.62 86 ARG A O 1
ATOM 665 N N . ALA A 1 87 ? 7.212 -1.055 -5.357 1.00 87.50 87 ALA A N 1
ATOM 666 C CA . ALA A 1 87 ? 6.809 -0.643 -6.701 1.00 87.50 87 ALA A CA 1
ATOM 667 C C . ALA A 1 87 ? 7.786 -1.163 -7.771 1.00 87.50 87 ALA A C 1
ATOM 669 O O . ALA A 1 87 ? 8.977 -1.375 -7.515 1.00 87.50 87 ALA A O 1
ATOM 670 N N . TYR A 1 88 ? 7.309 -1.365 -8.997 1.00 83.81 88 TYR A N 1
ATOM 671 C CA . TYR A 1 88 ? 8.215 -1.565 -10.130 1.00 83.81 88 TYR A CA 1
ATOM 672 C C . TYR A 1 88 ? 8.835 -0.229 -10.552 1.00 83.81 88 TYR A C 1
ATOM 674 O O . TYR A 1 88 ? 8.167 0.796 -10.559 1.00 83.81 88 TYR A O 1
ATOM 682 N N . THR A 1 89 ? 10.107 -0.236 -10.957 1.00 79.69 89 THR A N 1
ATOM 683 C CA . THR A 1 89 ? 10.788 0.943 -11.536 1.00 79.69 89 THR A CA 1
ATOM 684 C C . THR A 1 89 ? 10.433 1.183 -13.001 1.00 79.69 89 THR A C 1
ATOM 686 O O . THR A 1 89 ? 10.830 2.191 -13.582 1.00 79.69 89 THR A O 1
ATOM 689 N N . ILE A 1 90 ? 9.706 0.248 -13.611 1.00 75.00 90 ILE A N 1
ATOM 690 C CA . ILE A 1 90 ? 9.248 0.310 -14.993 1.00 75.00 90 ILE A CA 1
ATOM 691 C C . ILE A 1 90 ? 7.734 0.151 -15.035 1.00 75.00 90 ILE A C 1
ATOM 693 O O . ILE A 1 90 ? 7.150 -0.611 -14.265 1.00 75.00 90 ILE A O 1
ATOM 697 N N . ASP A 1 91 ? 7.107 0.855 -15.969 1.00 74.12 91 ASP A N 1
ATOM 698 C CA . ASP A 1 91 ? 5.689 0.688 -16.250 1.00 74.12 91 ASP A CA 1
ATOM 699 C C . ASP A 1 91 ? 5.479 -0.598 -17.059 1.00 74.12 91 ASP A C 1
ATOM 701 O O . ASP A 1 91 ? 5.784 -0.657 -18.253 1.00 74.12 91 ASP A O 1
ATOM 705 N N . ILE A 1 92 ? 4.967 -1.635 -16.395 1.00 72.31 92 ILE A N 1
ATOM 706 C CA . ILE A 1 92 ? 4.667 -2.931 -17.017 1.00 72.31 92 ILE A CA 1
ATOM 707 C C . ILE A 1 92 ? 3.470 -2.851 -17.974 1.00 72.31 92 ILE A C 1
ATOM 709 O O . ILE A 1 92 ? 3.295 -3.740 -18.807 1.00 72.31 92 ILE A O 1
ATOM 713 N N . GLN A 1 93 ? 2.629 -1.818 -17.861 1.00 75.19 93 GLN A N 1
ATOM 714 C CA . GLN A 1 93 ? 1.486 -1.632 -18.752 1.00 75.19 93 GLN A CA 1
ATOM 715 C C . GLN A 1 93 ? 1.863 -0.944 -20.061 1.00 75.19 93 GLN A C 1
ATOM 717 O O . GLN A 1 93 ? 1.128 -1.041 -21.049 1.00 75.19 93 GLN A O 1
ATOM 722 N N . LYS A 1 94 ? 3.001 -0.248 -20.099 1.00 76.62 94 LYS A N 1
ATOM 723 C CA . LYS A 1 94 ? 3.448 0.441 -21.303 1.00 76.62 94 LYS A CA 1
ATOM 724 C C . LYS A 1 94 ? 3.854 -0.574 -22.371 1.00 76.62 94 LYS A C 1
ATOM 726 O O . LYS A 1 94 ? 4.813 -1.324 -22.209 1.00 76.62 94 LYS A O 1
ATOM 731 N N . ALA A 1 95 ? 3.156 -0.552 -23.507 1.00 76.44 95 ALA A N 1
ATOM 732 C CA . ALA A 1 95 ? 3.521 -1.364 -24.662 1.00 76.44 95 ALA A CA 1
ATOM 733 C C . ALA A 1 95 ? 4.944 -1.014 -25.129 1.00 76.44 95 ALA A C 1
ATOM 735 O O . ALA A 1 95 ? 5.222 0.120 -25.531 1.00 76.44 95 ALA A O 1
ATOM 736 N N . TYR A 1 96 ? 5.845 -1.995 -25.080 1.00 70.75 96 TYR A N 1
ATOM 737 C CA . TYR A 1 96 ? 7.206 -1.844 -25.574 1.00 70.75 96 TYR A CA 1
ATOM 738 C C . TYR A 1 96 ? 7.292 -2.355 -27.012 1.00 70.75 96 TYR A C 1
ATOM 740 O O . TYR A 1 96 ? 7.261 -3.558 -27.268 1.00 70.75 96 TYR A O 1
ATOM 748 N N . TYR A 1 97 ? 7.414 -1.432 -27.962 1.00 79.31 97 TYR A N 1
ATOM 749 C CA . TYR A 1 97 ? 7.693 -1.776 -29.350 1.00 79.31 97 TYR A CA 1
ATOM 750 C C . TYR A 1 97 ? 9.206 -1.837 -29.541 1.00 79.31 97 TYR A C 1
ATOM 752 O O . TYR A 1 97 ? 9.887 -0.812 -29.551 1.00 79.31 97 TYR A O 1
ATOM 760 N N . HIS A 1 98 ? 9.743 -3.048 -29.695 1.00 69.06 98 HIS A N 1
ATOM 761 C CA . HIS A 1 98 ? 11.113 -3.212 -30.166 1.00 69.06 98 HIS A CA 1
ATOM 762 C C . HIS A 1 98 ? 11.182 -2.667 -31.599 1.00 69.06 98 HIS A C 1
ATOM 764 O O . HIS A 1 98 ? 10.314 -2.989 -32.410 1.00 69.06 98 HIS A O 1
ATOM 770 N N . GLY A 1 99 ? 12.170 -1.820 -31.902 1.00 65.12 99 GLY A N 1
ATOM 771 C CA . GLY A 1 99 ? 12.333 -1.150 -33.195 1.00 65.12 99 GLY A CA 1
ATOM 772 C C . GLY A 1 99 ? 12.579 -2.121 -34.354 1.00 65.12 99 GLY A C 1
ATOM 773 O O . GLY A 1 99 ? 13.687 -2.225 -34.870 1.00 65.12 99 GLY A O 1
ATOM 774 N N . GLY A 1 100 ? 11.539 -2.830 -34.782 1.00 51.56 100 GLY A N 1
ATOM 775 C CA . GLY A 1 100 ? 11.491 -3.593 -36.015 1.00 51.56 100 GLY A CA 1
ATOM 776 C C . GLY A 1 100 ? 10.915 -2.705 -37.104 1.00 51.56 100 GLY A C 1
ATOM 777 O O . GLY A 1 100 ? 9.764 -2.283 -37.019 1.00 51.56 100 GLY A O 1
ATOM 778 N N . ARG A 1 101 ? 11.721 -2.407 -38.130 1.00 53.34 101 ARG A N 1
ATOM 779 C CA . ARG A 1 101 ? 11.27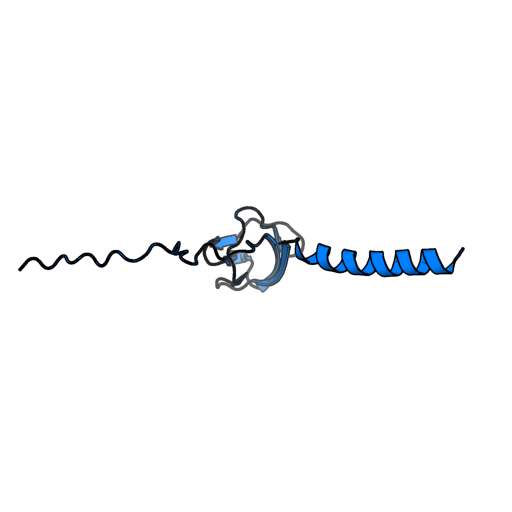7 -1.739 -39.360 1.00 53.34 101 ARG A CA 1
ATOM 780 C C . ARG A 1 101 ? 9.940 -2.334 -39.798 1.00 53.34 101 ARG A C 1
ATOM 782 O O . ARG A 1 101 ? 9.881 -3.521 -40.113 1.00 53.34 101 ARG A O 1
ATOM 789 N N . ALA A 1 102 ? 8.896 -1.510 -39.844 1.00 49.88 102 ALA A N 1
ATOM 790 C CA . ALA A 1 102 ? 7.635 -1.883 -40.459 1.00 49.88 102 ALA A CA 1
ATOM 791 C C . ALA A 1 102 ? 7.931 -2.331 -41.897 1.00 49.88 102 ALA A C 1
ATOM 793 O O . ALA A 1 102 ? 8.209 -1.509 -42.774 1.00 49.88 102 ALA A O 1
ATOM 794 N N . ARG A 1 103 ? 7.912 -3.642 -42.163 1.00 50.72 103 ARG A N 1
ATOM 795 C CA . ARG A 1 103 ? 7.752 -4.111 -43.535 1.00 50.72 103 ARG A CA 1
ATOM 796 C C . ARG A 1 103 ? 6.348 -3.688 -43.927 1.00 50.72 103 ARG A C 1
ATOM 798 O O . ARG A 1 103 ? 5.375 -4.286 -43.483 1.00 50.72 103 ARG A O 1
ATOM 805 N N . LYS A 1 104 ? 6.273 -2.611 -44.710 1.00 45.91 104 LYS A N 1
ATOM 806 C CA . LYS A 1 104 ? 5.079 -2.159 -45.420 1.00 45.91 104 LYS A CA 1
ATOM 807 C C . LYS A 1 104 ? 4.594 -3.331 -46.273 1.00 45.91 104 LYS A C 1
ATOM 809 O O . LYS A 1 104 ? 5.061 -3.530 -47.390 1.00 45.91 104 LYS A O 1
ATOM 814 N N . GLY A 1 105 ? 3.736 -4.165 -45.693 1.00 44.44 105 GLY A N 1
ATOM 815 C CA . GLY A 1 105 ? 3.046 -5.225 -46.400 1.00 44.44 105 GLY A CA 1
ATOM 816 C C . GLY A 1 105 ? 2.116 -4.559 -47.394 1.00 44.44 105 GLY A C 1
ATOM 817 O O . GLY A 1 105 ? 1.068 -4.047 -47.015 1.00 44.44 105 GLY A O 1
ATOM 818 N N . ILE A 1 106 ? 2.519 -4.530 -48.661 1.00 53.78 106 ILE A N 1
ATOM 819 C CA . ILE A 1 106 ? 1.596 -4.309 -49.767 1.00 53.78 106 ILE A CA 1
ATOM 820 C C . ILE A 1 106 ? 0.755 -5.585 -49.849 1.00 53.78 106 ILE A C 1
ATOM 822 O O . ILE A 1 106 ? 1.056 -6.503 -50.602 1.00 53.78 106 ILE A O 1
ATOM 826 N N . PHE A 1 107 ? -0.266 -5.671 -49.003 1.00 53.00 107 PHE A N 1
ATOM 827 C CA . PHE A 1 107 ? -1.444 -6.470 -49.286 1.00 53.00 107 PHE A CA 1
ATOM 828 C C . PHE A 1 107 ? -2.527 -5.482 -49.685 1.00 53.00 107 PHE A C 1
ATOM 830 O O . PHE A 1 107 ? -3.215 -4.922 -48.838 1.00 53.00 107 PHE A O 1
ATOM 837 N N . ASN A 1 108 ? -2.652 -5.257 -50.989 1.00 44.03 108 ASN A N 1
ATOM 838 C CA . ASN A 1 108 ? -3.942 -4.901 -51.543 1.00 44.03 108 ASN A CA 1
ATOM 839 C C . ASN A 1 108 ? -4.278 -5.957 -52.595 1.00 44.03 108 ASN A C 1
ATOM 841 O O . ASN A 1 108 ? -3.717 -5.970 -53.689 1.00 44.03 108 ASN A O 1
ATOM 845 N N . ARG A 1 109 ? -5.116 -6.912 -52.183 1.00 43.81 109 ARG A N 1
ATOM 846 C CA . ARG A 1 109 ? -5.946 -7.704 -53.084 1.00 43.81 109 ARG A CA 1
ATOM 847 C C . ARG A 1 109 ? -7.256 -6.937 -53.234 1.00 43.81 109 ARG A C 1
ATOM 849 O O . ARG A 1 109 ? -7.995 -6.862 -52.256 1.00 43.81 109 ARG A O 1
ATOM 856 N N . ALA A 1 110 ? -7.510 -6.426 -54.430 1.00 47.16 110 ALA A N 1
ATOM 857 C CA . ALA A 1 110 ? -8.812 -6.327 -55.090 1.00 47.16 110 ALA A CA 1
ATOM 858 C C . ALA A 1 110 ? -8.550 -5.887 -56.532 1.00 47.16 110 ALA A C 1
ATOM 860 O O . ALA A 1 110 ? -7.836 -4.872 -56.697 1.00 47.16 110 ALA A O 1
#

pLDDT: mean 80.27, std 14.36, range [43.81, 96.12]